Protein AF-A0A2J0L8S1-F1 (afdb_monomer_lite)

Foldseek 3Di:
DDDDPCPVVVVVCVVCVVPPPPVVVVVVVVVVCVVVVVVQLVVQLVVLVVVLVVVCVVPVVCNVVSVVVSVVSSCVSPVD

Secondary structure (DSSP, 8-state):
-PPPTTHHHHHHHHHHTTT--HHHHHHHHHHHHHHHHTHHHHHHHHHHHHHHHHHHHH-GGGHHHHHHHHHHHHHHHH--

Radius of gyration: 25.95 Å; chains: 1; bounding box: 60×18×68 Å

Structure (mmCIF, N/CA/C/O backbone):
data_AF-A0A2J0L8S1-F1
#
_entry.id   AF-A0A2J0L8S1-F1
#
loop_
_atom_site.group_PDB
_atom_site.id
_atom_site.type_symbol
_atom_site.label_atom_id
_atom_site.label_alt_id
_atom_site.label_comp_id
_atom_site.label_asym_id
_atom_site.label_entity_id
_atom_site.label_seq_id
_atom_site.pdbx_PDB_ins_code
_atom_site.Cartn_x
_atom_site.Cartn_y
_atom_site.Cartn_z
_atom_site.occupancy
_atom_site.B_iso_or_equiv
_atom_site.auth_seq_id
_atom_site.auth_comp_id
_atom_site.auth_asym_id
_atom_site.auth_atom_id
_atom_site.pdbx_PDB_model_num
ATOM 1 N N . MET A 1 1 ? 45.804 4.582 -46.828 1.00 58.84 1 MET A N 1
ATOM 2 C CA . MET A 1 1 ? 44.801 5.062 -45.857 1.00 58.84 1 MET A CA 1
ATOM 3 C C . MET A 1 1 ? 43.641 4.086 -45.926 1.00 58.84 1 MET A C 1
ATOM 5 O O . MET A 1 1 ? 42.948 4.073 -46.932 1.00 58.84 1 MET A O 1
ATOM 9 N N . ALA A 1 2 ? 43.550 3.158 -44.973 1.00 68.88 2 ALA A N 1
ATOM 10 C CA . ALA A 1 2 ? 42.468 2.177 -44.963 1.00 68.88 2 ALA A CA 1
ATOM 11 C C . ALA A 1 2 ? 41.183 2.896 -44.537 1.00 68.88 2 ALA A C 1
ATOM 13 O O . ALA A 1 2 ? 41.172 3.556 -43.501 1.00 68.88 2 ALA A O 1
ATOM 14 N N . VAL A 1 3 ? 40.148 2.832 -45.372 1.00 76.31 3 VAL A N 1
ATOM 15 C CA . VAL A 1 3 ? 38.800 3.269 -44.999 1.00 76.31 3 VAL A CA 1
ATOM 16 C C . VAL A 1 3 ? 38.317 2.311 -43.917 1.00 76.31 3 VAL A C 1
ATOM 18 O O . VAL A 1 3 ? 38.342 1.101 -44.133 1.00 76.31 3 VAL A O 1
ATOM 21 N N . ASP A 1 4 ? 37.936 2.843 -42.758 1.00 79.62 4 ASP A N 1
ATOM 22 C CA . ASP A 1 4 ? 37.347 2.046 -41.686 1.00 79.62 4 ASP A CA 1
ATOM 23 C C . ASP A 1 4 ? 36.006 1.458 -42.172 1.00 79.62 4 ASP A C 1
ATOM 25 O O . ASP A 1 4 ? 35.087 2.225 -42.487 1.00 79.62 4 ASP A O 1
ATOM 29 N N . PRO A 1 5 ? 35.873 0.121 -42.266 1.00 82.00 5 PRO A N 1
ATOM 30 C CA . PRO A 1 5 ? 34.654 -0.529 -42.742 1.00 82.00 5 PRO A CA 1
ATOM 31 C C . PRO A 1 5 ? 33.434 -0.303 -41.832 1.00 82.00 5 PRO A C 1
ATOM 33 O O . PRO A 1 5 ? 32.310 -0.519 -42.285 1.00 82.00 5 PRO A O 1
ATOM 36 N N . ASN A 1 6 ? 33.621 0.159 -40.591 1.00 82.75 6 ASN A N 1
ATOM 37 C CA . ASN A 1 6 ? 32.545 0.343 -39.614 1.00 82.75 6 ASN A CA 1
ATOM 38 C C . ASN A 1 6 ? 32.098 1.805 -39.449 1.00 82.75 6 ASN A C 1
ATOM 40 O O . ASN A 1 6 ? 31.122 2.058 -38.742 1.00 82.75 6 ASN A O 1
ATOM 44 N N . ALA A 1 7 ? 32.725 2.763 -40.143 1.00 81.12 7 ALA A N 1
ATOM 45 C CA . ALA A 1 7 ? 32.403 4.193 -40.021 1.00 81.12 7 ALA A CA 1
ATOM 46 C C . ALA A 1 7 ? 30.916 4.512 -40.294 1.00 81.12 7 ALA A C 1
ATOM 48 O O . ALA A 1 7 ? 30.334 5.416 -39.694 1.00 81.12 7 ALA A O 1
ATOM 49 N N . GLY A 1 8 ? 30.268 3.742 -41.177 1.00 75.00 8 GLY A N 1
ATOM 50 C CA . GLY A 1 8 ? 28.831 3.862 -41.437 1.00 75.00 8 GLY A CA 1
ATOM 51 C C . GLY A 1 8 ? 27.949 3.323 -40.305 1.00 75.00 8 GLY A C 1
ATOM 52 O O . GLY A 1 8 ? 26.848 3.826 -40.106 1.00 75.00 8 GLY A O 1
ATOM 53 N N . GLN A 1 9 ? 28.420 2.334 -39.541 1.00 73.44 9 GLN A N 1
ATOM 54 C CA . GLN A 1 9 ? 27.679 1.756 -38.415 1.00 73.44 9 GLN A CA 1
ATOM 55 C C . GLN A 1 9 ? 27.780 2.629 -37.157 1.00 73.44 9 GLN A C 1
ATOM 57 O O . GLN A 1 9 ? 26.784 2.788 -36.451 1.00 73.44 9 GLN A O 1
ATOM 62 N N . GLU A 1 10 ? 28.929 3.265 -36.916 1.00 72.12 10 GLU A N 1
ATOM 63 C CA . GLU A 1 10 ? 29.120 4.203 -35.799 1.00 72.12 10 GLU A CA 1
ATOM 64 C C . GLU A 1 10 ? 28.213 5.439 -35.917 1.00 72.12 10 GLU A C 1
ATOM 66 O O . GLU A 1 10 ? 27.593 5.859 -34.938 1.00 72.12 10 GLU A O 1
ATOM 71 N N . ALA A 1 11 ? 28.053 5.978 -37.132 1.00 71.56 11 ALA A N 1
ATOM 72 C CA . ALA A 1 11 ? 27.145 7.094 -37.407 1.00 71.56 11 ALA A CA 1
ATOM 73 C C . ALA A 1 11 ? 25.669 6.729 -37.156 1.00 71.56 11 ALA A C 1
ATOM 75 O O . ALA A 1 11 ? 24.903 7.542 -36.635 1.00 71.56 11 ALA A O 1
ATOM 76 N N . VAL A 1 12 ? 25.274 5.491 -37.477 1.00 71.06 12 VAL A N 1
ATOM 77 C CA . VAL A 1 12 ? 23.933 4.967 -37.178 1.00 71.06 12 VAL A CA 1
ATOM 78 C C . VAL A 1 12 ? 23.75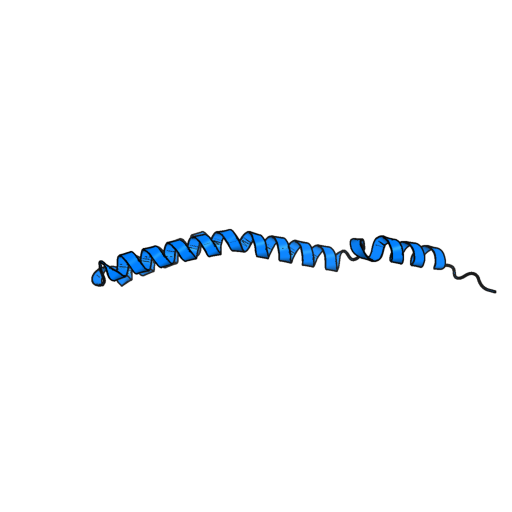5 4.841 -35.665 1.00 71.06 12 VAL A C 1
ATOM 80 O O . VAL A 1 12 ? 22.771 5.341 -35.128 1.00 71.06 12 VAL A O 1
ATOM 83 N N . GLN A 1 13 ? 24.726 4.265 -34.954 1.00 70.75 13 GLN A N 1
ATOM 84 C CA . GLN A 1 13 ? 24.668 4.066 -33.504 1.00 70.75 13 GLN A CA 1
ATOM 85 C C . GLN A 1 13 ? 24.633 5.386 -32.712 1.00 70.75 13 GLN A C 1
ATOM 87 O O . GLN A 1 13 ? 23.912 5.477 -31.718 1.00 70.75 13 GLN A O 1
ATOM 92 N N . ALA A 1 14 ? 25.321 6.429 -33.185 1.00 68.62 14 ALA A N 1
ATOM 93 C CA . ALA A 1 14 ? 25.237 7.779 -32.622 1.00 68.62 14 ALA A CA 1
ATOM 94 C C . ALA A 1 14 ? 23.852 8.430 -32.828 1.00 68.62 14 ALA A C 1
ATOM 96 O O . ALA A 1 14 ? 23.393 9.178 -31.966 1.00 68.62 14 ALA A O 1
ATOM 97 N N . ALA A 1 15 ? 23.161 8.116 -33.932 1.00 66.62 15 ALA A N 1
ATOM 98 C CA . ALA A 1 15 ? 21.823 8.634 -34.229 1.00 66.62 15 ALA A CA 1
ATOM 99 C C . ALA A 1 15 ? 20.696 7.881 -33.490 1.00 66.62 15 ALA A C 1
ATOM 101 O O . ALA A 1 15 ? 19.701 8.496 -33.109 1.00 66.62 15 ALA A O 1
ATOM 102 N N . VAL A 1 16 ? 20.841 6.568 -33.257 1.00 66.25 16 VAL A N 1
ATOM 103 C CA . VAL A 1 16 ? 19.843 5.742 -32.540 1.00 66.25 16 VAL A CA 1
ATOM 104 C C . VAL A 1 16 ? 20.178 5.460 -31.072 1.00 66.25 16 VAL A C 1
ATOM 106 O O . VAL A 1 16 ? 19.374 4.823 -30.398 1.00 66.25 16 VAL A O 1
ATOM 109 N N . GLY A 1 17 ? 21.295 5.951 -30.527 1.00 60.53 17 GLY A N 1
ATOM 110 C CA . GLY A 1 17 ? 21.773 5.614 -29.173 1.00 60.53 17 GLY A CA 1
ATOM 111 C C . GLY A 1 17 ? 20.775 5.848 -28.026 1.00 60.53 17 GLY A C 1
ATOM 112 O O . GLY A 1 17 ? 20.850 5.168 -27.009 1.00 60.53 17 GLY A O 1
ATOM 113 N N . PHE A 1 18 ? 19.796 6.742 -28.203 1.00 62.25 18 PHE A N 1
ATOM 114 C CA . PHE A 1 18 ? 18.718 6.979 -27.232 1.00 62.25 18 PHE A CA 1
ATOM 115 C C . PHE A 1 18 ? 17.545 5.976 -27.331 1.00 62.25 18 PHE A C 1
ATOM 117 O O . PHE A 1 18 ? 16.879 5.716 -26.334 1.00 62.25 18 PHE A O 1
ATOM 124 N N . PHE A 1 19 ? 17.304 5.379 -28.504 1.00 58.78 19 PHE A N 1
ATOM 125 C CA . PHE A 1 19 ? 16.218 4.410 -28.753 1.00 58.78 19 PHE A CA 1
ATOM 126 C C . PHE A 1 19 ? 16.711 2.964 -28.963 1.00 58.78 19 PHE A C 1
ATOM 128 O O . PHE A 1 19 ? 15.902 2.045 -29.062 1.00 58.78 19 PHE A O 1
ATOM 135 N N . GLY A 1 20 ? 18.026 2.762 -29.088 1.00 59.53 20 GLY A N 1
ATOM 136 C CA . GLY A 1 20 ? 18.633 1.507 -29.533 1.00 59.53 20 GLY A CA 1
ATOM 137 C C . GLY A 1 20 ? 19.006 0.533 -28.418 1.00 59.53 20 GLY A C 1
ATOM 138 O O . GLY A 1 20 ? 19.101 -0.666 -28.683 1.00 59.53 20 GLY A O 1
ATOM 139 N N . ASP A 1 21 ? 19.189 1.003 -27.179 1.00 69.75 21 ASP A N 1
ATOM 140 C CA . ASP A 1 21 ? 19.445 0.094 -26.062 1.00 69.75 21 ASP A CA 1
ATOM 141 C C . ASP A 1 21 ? 18.131 -0.477 -25.521 1.00 69.75 21 ASP A C 1
ATOM 143 O O . ASP A 1 21 ? 17.483 0.059 -24.618 1.00 69.75 21 ASP A O 1
ATOM 147 N N . LEU A 1 22 ? 17.749 -1.611 -26.103 1.00 68.12 22 LEU A N 1
ATOM 148 C CA . LEU A 1 22 ? 16.553 -2.359 -25.745 1.00 68.12 22 LEU A CA 1
ATOM 149 C C . LEU A 1 22 ? 16.522 -2.721 -24.249 1.00 68.12 22 LEU A C 1
ATOM 151 O O . LEU A 1 22 ? 15.435 -2.869 -23.689 1.00 68.12 22 LEU A O 1
ATOM 155 N N . ALA A 1 23 ? 17.681 -2.868 -23.596 1.00 76.06 23 ALA A N 1
ATOM 156 C CA . ALA A 1 23 ? 17.750 -3.121 -22.160 1.00 76.06 23 ALA A CA 1
ATOM 157 C C . ALA A 1 23 ? 17.328 -1.882 -21.350 1.00 76.06 23 ALA A C 1
ATOM 159 O O . ALA A 1 23 ? 16.465 -1.999 -20.475 1.00 76.06 23 ALA A O 1
ATOM 160 N N . SER A 1 24 ? 17.862 -0.703 -21.680 1.00 80.25 24 SER A N 1
ATOM 161 C CA . SER A 1 24 ? 17.514 0.574 -21.039 1.00 80.25 24 SER A CA 1
ATOM 162 C C . SER A 1 24 ? 16.052 0.981 -21.263 1.00 80.25 24 SER A C 1
ATOM 164 O O . SER A 1 24 ? 15.355 1.363 -20.322 1.00 80.25 24 SER A O 1
ATOM 166 N N . THR A 1 25 ? 15.516 0.824 -22.477 1.00 84.56 25 THR A N 1
ATOM 167 C CA . 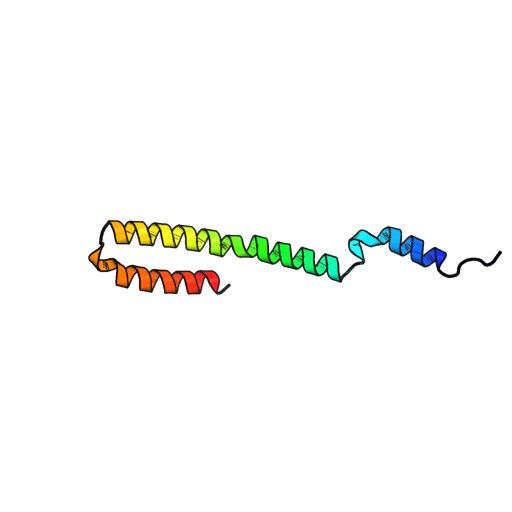THR A 1 25 ? 14.103 1.162 -22.730 1.00 84.56 25 THR A CA 1
ATOM 168 C C . THR A 1 25 ? 13.147 0.240 -21.967 1.00 84.56 25 THR A C 1
ATOM 170 O O . THR A 1 25 ? 12.141 0.704 -21.429 1.00 84.56 25 THR A O 1
ATOM 173 N N . LYS A 1 26 ? 13.460 -1.061 -21.868 1.00 85.19 26 LYS A N 1
ATOM 174 C CA . LYS A 1 26 ? 12.651 -2.021 -21.099 1.00 85.19 26 LYS A CA 1
ATOM 175 C C . LYS A 1 26 ? 12.653 -1.706 -19.607 1.00 85.19 26 LYS A C 1
ATOM 177 O O . LYS A 1 26 ? 11.591 -1.743 -18.989 1.00 85.19 26 LYS A O 1
ATOM 182 N N . SER A 1 27 ? 13.813 -1.398 -19.029 1.00 88.19 27 SER A N 1
ATOM 183 C CA . SER A 1 27 ? 13.913 -1.079 -17.602 1.00 88.19 27 SER A CA 1
ATOM 184 C C . SER A 1 27 ? 13.216 0.241 -17.267 1.00 88.19 27 SER A C 1
ATOM 186 O O . SER A 1 27 ? 12.482 0.299 -16.282 1.00 88.19 27 SER A O 1
ATOM 188 N N . ALA A 1 28 ? 13.345 1.263 -18.118 1.00 87.56 28 ALA A N 1
ATOM 189 C CA . ALA A 1 28 ? 12.633 2.529 -17.960 1.00 87.56 28 ALA A CA 1
ATOM 190 C C . ALA A 1 28 ? 11.106 2.355 -18.054 1.00 87.56 28 ALA A C 1
ATOM 192 O O . ALA A 1 28 ? 10.369 2.861 -17.206 1.00 87.56 28 ALA A O 1
ATOM 193 N N . ALA A 1 29 ? 10.623 1.592 -19.041 1.00 90.44 29 ALA A N 1
ATOM 194 C CA . ALA A 1 29 ? 9.199 1.296 -19.187 1.00 90.44 29 ALA A CA 1
ATOM 195 C C . ALA A 1 29 ? 8.652 0.495 -17.993 1.00 90.44 29 ALA A C 1
ATOM 197 O O . ALA A 1 29 ? 7.578 0.813 -17.482 1.00 90.44 29 ALA A O 1
ATOM 198 N N . ALA A 1 30 ? 9.403 -0.500 -17.507 1.00 92.06 30 ALA A N 1
ATOM 199 C CA . ALA A 1 30 ? 9.034 -1.275 -16.325 1.00 92.06 30 ALA A CA 1
ATOM 200 C C . ALA A 1 30 ? 8.979 -0.400 -15.063 1.00 92.06 30 ALA A C 1
ATOM 202 O O . ALA A 1 30 ? 7.999 -0.460 -14.325 1.00 92.06 30 ALA A O 1
ATOM 203 N N . ALA A 1 31 ? 9.980 0.457 -14.838 1.00 91.69 31 ALA A N 1
ATOM 204 C CA . ALA A 1 31 ? 10.003 1.371 -13.697 1.00 91.69 31 ALA A CA 1
ATOM 205 C C . ALA A 1 31 ? 8.801 2.327 -13.705 1.00 91.69 31 ALA A C 1
ATOM 207 O O . ALA A 1 31 ? 8.185 2.558 -12.666 1.00 91.69 31 ALA A O 1
ATOM 208 N N . PHE A 1 32 ? 8.429 2.840 -14.879 1.00 94.06 32 PHE A N 1
ATOM 209 C CA . PHE A 1 32 ? 7.270 3.715 -15.029 1.00 94.06 32 PHE A CA 1
ATOM 210 C C . PHE A 1 32 ? 5.947 2.978 -14.786 1.00 94.06 32 PHE A C 1
ATOM 212 O O . PHE A 1 32 ? 5.095 3.472 -14.048 1.00 94.06 32 PHE A O 1
ATOM 219 N N . ALA A 1 33 ? 5.791 1.778 -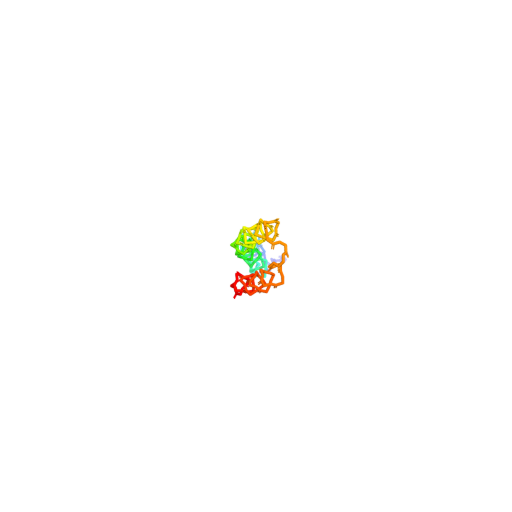15.355 1.00 93.62 33 ALA A N 1
ATOM 220 C CA . ALA A 1 33 ? 4.604 0.951 -15.154 1.00 93.62 33 ALA A CA 1
ATOM 221 C C . ALA A 1 33 ? 4.415 0.577 -13.676 1.00 93.62 33 ALA A C 1
ATOM 223 O O . ALA A 1 33 ? 3.314 0.722 -13.151 1.00 93.62 33 ALA A O 1
ATOM 224 N N . ILE A 1 34 ? 5.490 0.173 -12.991 1.00 93.50 34 ILE A N 1
ATOM 225 C CA . ILE A 1 34 ? 5.469 -0.141 -11.556 1.00 93.50 34 ILE A CA 1
ATOM 226 C C . ILE A 1 34 ? 5.166 1.116 -10.735 1.00 93.50 34 ILE A C 1
ATOM 228 O O . ILE A 1 34 ? 4.294 1.089 -9.871 1.00 93.50 34 ILE A O 1
ATOM 232 N N . GLY A 1 35 ? 5.848 2.231 -11.015 1.00 93.38 35 GLY A N 1
ATOM 233 C CA . GLY A 1 35 ? 5.688 3.473 -10.259 1.00 93.38 35 GLY A CA 1
ATOM 234 C C . GLY A 1 35 ? 4.269 4.036 -10.326 1.00 93.38 35 GLY A C 1
ATOM 235 O O . GLY A 1 35 ? 3.718 4.434 -9.301 1.00 93.38 35 GLY A O 1
ATOM 236 N N . ILE A 1 36 ? 3.653 4.032 -11.511 1.00 95.38 36 ILE A N 1
ATOM 237 C CA . ILE A 1 36 ? 2.259 4.468 -11.671 1.00 95.38 36 ILE A CA 1
ATOM 238 C C . ILE A 1 36 ? 1.284 3.410 -11.153 1.00 95.38 36 ILE A C 1
ATOM 240 O O . ILE A 1 36 ? 0.309 3.766 -10.492 1.00 95.38 36 ILE A O 1
ATOM 244 N N . GLY A 1 37 ? 1.549 2.126 -11.408 1.00 92.31 37 GLY A N 1
ATOM 245 C CA . GLY A 1 37 ? 0.718 1.022 -10.925 1.00 92.31 37 GLY A CA 1
ATOM 246 C C . GLY A 1 37 ? 0.571 1.026 -9.403 1.00 92.31 37 GLY A C 1
ATOM 247 O O . GLY A 1 37 ? -0.537 0.877 -8.891 1.00 92.31 37 GLY A O 1
ATOM 248 N N . ALA A 1 38 ? 1.652 1.335 -8.682 1.00 94.00 38 ALA A N 1
ATOM 249 C CA . ALA A 1 38 ? 1.670 1.410 -7.222 1.00 94.00 38 ALA A CA 1
ATOM 250 C C . ALA A 1 38 ? 0.800 2.539 -6.628 1.00 94.00 38 ALA A C 1
ATOM 252 O O . ALA A 1 38 ? 0.467 2.499 -5.442 1.00 94.00 38 ALA A O 1
ATOM 253 N N . LEU A 1 39 ? 0.392 3.543 -7.417 1.00 94.62 39 LEU A N 1
ATOM 254 C CA . LEU A 1 39 ? -0.436 4.649 -6.914 1.00 94.62 39 LEU A CA 1
ATOM 255 C C . LEU A 1 39 ? -1.833 4.187 -6.480 1.00 94.62 39 LEU A C 1
ATOM 257 O O . LEU A 1 39 ? -2.385 4.727 -5.520 1.00 94.62 39 LEU A O 1
ATOM 261 N N . GLY A 1 40 ? -2.405 3.196 -7.169 1.00 93.06 40 GLY A N 1
ATOM 262 C CA . GLY A 1 40 ? -3.7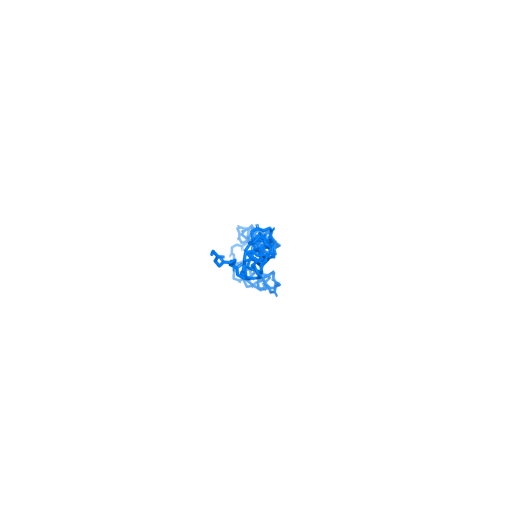17 2.642 -6.831 1.00 93.06 40 GLY A CA 1
ATOM 263 C C . GLY A 1 40 ? -3.724 2.017 -5.432 1.00 93.06 40 GLY A C 1
ATOM 264 O O . GLY A 1 40 ? -4.457 2.507 -4.563 1.00 93.06 40 GLY A O 1
ATOM 265 N N . PRO A 1 41 ? -2.878 0.999 -5.183 1.00 95.25 41 PRO A N 1
ATOM 266 C CA . PRO A 1 41 ? -2.767 0.372 -3.874 1.00 95.25 41 PRO A CA 1
ATOM 267 C C . PRO A 1 41 ? -2.364 1.351 -2.766 1.00 95.25 41 PRO A C 1
ATOM 269 O O . PRO A 1 41 ? -3.013 1.378 -1.719 1.00 95.25 41 PRO A O 1
ATOM 272 N N . ALA A 1 42 ? -1.405 2.254 -3.015 1.00 95.12 42 ALA A N 1
ATOM 273 C CA . ALA A 1 42 ? -0.979 3.250 -2.027 1.00 95.12 42 ALA A CA 1
ATOM 274 C C . ALA A 1 42 ? -2.141 4.136 -1.534 1.00 95.12 42 ALA A C 1
ATOM 276 O O . ALA A 1 42 ? -2.324 4.333 -0.327 1.00 95.12 42 ALA A O 1
ATOM 277 N N . LEU A 1 43 ? -2.966 4.647 -2.455 1.00 96.00 43 LEU A N 1
ATOM 278 C CA . LEU A 1 43 ? -4.132 5.464 -2.108 1.00 96.00 43 LEU A CA 1
ATOM 279 C C . LEU A 1 43 ? -5.259 4.635 -1.476 1.00 96.00 43 LEU A C 1
ATOM 281 O O . LEU A 1 43 ? -5.946 5.122 -0.570 1.00 96.00 43 LEU A O 1
ATOM 285 N N . GLY A 1 44 ? -5.458 3.400 -1.944 1.00 95.19 44 GLY A N 1
ATOM 286 C CA . GLY A 1 44 ? -6.455 2.470 -1.415 1.00 95.19 44 GLY A CA 1
ATOM 287 C C . GLY A 1 44 ? -6.170 2.089 0.036 1.00 95.19 44 GLY A C 1
ATOM 288 O O . GLY A 1 44 ? -7.008 2.320 0.912 1.00 95.19 44 GLY A O 1
ATOM 289 N N . ILE A 1 45 ? -4.960 1.595 0.309 1.00 96.88 45 ILE A N 1
ATOM 290 C CA . ILE A 1 45 ? -4.515 1.218 1.655 1.00 96.88 45 ILE A CA 1
ATOM 291 C C . ILE A 1 45 ? -4.533 2.420 2.588 1.00 96.88 45 ILE A C 1
ATOM 293 O O . ILE A 1 45 ? -5.036 2.299 3.703 1.00 96.88 45 ILE A O 1
ATOM 297 N N . GLY A 1 46 ? -4.033 3.582 2.151 1.00 96.31 46 GLY A N 1
ATOM 298 C CA . GLY A 1 46 ? -4.000 4.779 2.992 1.00 96.31 46 GLY A CA 1
ATOM 299 C C . GLY A 1 46 ? -5.388 5.154 3.522 1.00 96.31 46 GLY A C 1
ATOM 300 O O . GLY A 1 46 ? -5.566 5.385 4.720 1.00 96.31 46 GLY A O 1
ATOM 301 N N . LYS A 1 47 ? -6.406 5.132 2.651 1.00 97.12 47 LYS A N 1
ATOM 302 C CA . LYS A 1 47 ? -7.804 5.373 3.049 1.00 97.12 47 LYS A CA 1
ATOM 303 C C . LYS A 1 47 ? -8.348 4.272 3.953 1.00 97.12 47 LYS A C 1
ATOM 305 O O . LYS A 1 47 ? -9.040 4.565 4.928 1.00 97.12 47 LYS A O 1
ATOM 310 N N . LEU A 1 48 ? -8.053 3.020 3.626 1.00 96.56 48 LEU A N 1
ATOM 311 C CA . LEU A 1 48 ? -8.549 1.867 4.362 1.00 96.56 48 LEU A CA 1
ATOM 312 C C . LEU A 1 48 ? -8.003 1.839 5.794 1.00 96.56 48 LEU A C 1
ATOM 314 O O . LEU A 1 48 ? -8.777 1.721 6.745 1.00 96.56 48 LEU A O 1
ATOM 318 N N . ALA A 1 49 ? -6.696 2.042 5.950 1.00 97.00 49 ALA A N 1
ATOM 319 C CA . ALA A 1 49 ? -6.031 2.147 7.240 1.00 97.00 49 ALA A CA 1
ATOM 320 C C . ALA A 1 49 ? -6.583 3.319 8.062 1.00 97.00 49 ALA A C 1
ATOM 322 O O . ALA A 1 49 ? -6.919 3.134 9.231 1.00 97.00 49 ALA A O 1
ATOM 323 N N . ALA A 1 50 ? -6.767 4.499 7.456 1.00 98.06 50 ALA A N 1
ATOM 324 C CA . ALA A 1 50 ? -7.361 5.646 8.144 1.00 98.06 50 ALA A CA 1
ATOM 325 C C . ALA A 1 50 ? -8.757 5.317 8.705 1.00 98.06 50 ALA A C 1
ATOM 327 O O . ALA A 1 50 ? -9.043 5.589 9.872 1.00 98.06 50 ALA A O 1
ATOM 328 N N . LYS A 1 51 ? -9.610 4.654 7.912 1.00 97.62 51 LYS A N 1
ATOM 329 C CA . LYS A 1 51 ? -10.949 4.238 8.358 1.00 97.62 51 LYS A CA 1
ATOM 330 C C . LYS A 1 51 ? -10.930 3.138 9.408 1.00 97.62 51 LYS A C 1
ATOM 332 O O . LYS A 1 51 ? -11.745 3.177 10.329 1.00 97.62 51 LYS A O 1
ATOM 337 N N . ALA A 1 52 ? -9.988 2.207 9.325 1.00 98.00 52 ALA A N 1
ATOM 338 C CA . ALA A 1 52 ? -9.789 1.219 10.375 1.00 98.00 52 ALA A CA 1
ATOM 339 C C . ALA A 1 52 ? -9.387 1.889 11.700 1.00 98.00 52 ALA A C 1
ATOM 341 O O . ALA A 1 52 ? -9.960 1.563 12.737 1.00 98.00 52 ALA A O 1
ATOM 342 N N . MET A 1 53 ? -8.477 2.869 11.670 1.00 98.06 53 MET A N 1
ATOM 343 C CA . MET A 1 53 ? -8.065 3.609 12.869 1.00 98.06 53 MET A CA 1
ATOM 344 C C . MET A 1 53 ? -9.211 4.436 13.464 1.00 98.06 53 MET A C 1
ATOM 346 O O . MET A 1 53 ? -9.418 4.396 14.676 1.00 98.06 53 MET A O 1
ATOM 350 N N . GLU A 1 54 ? -10.008 5.123 12.636 1.00 98.31 54 GLU A N 1
ATOM 351 C CA . GLU A 1 54 ? -11.224 5.816 13.094 1.00 98.31 54 GLU A CA 1
ATOM 352 C C . GLU A 1 54 ? -12.207 4.847 13.779 1.00 98.31 54 GLU A C 1
ATOM 354 O O . GLU A 1 54 ? -12.757 5.155 14.839 1.00 98.31 54 GLU A O 1
ATOM 359 N N . ALA A 1 55 ? -12.430 3.666 13.192 1.00 98.00 55 ALA A N 1
ATOM 360 C CA . ALA A 1 55 ? -13.343 2.663 13.735 1.00 98.00 55 ALA A CA 1
ATOM 361 C C . ALA A 1 55 ? -12.835 2.062 15.056 1.00 98.00 55 ALA A C 1
ATOM 363 O O . ALA A 1 55 ? -13.623 1.903 15.990 1.00 98.00 55 ALA A O 1
ATOM 364 N N . ILE A 1 56 ? -11.531 1.780 15.151 1.00 98.44 56 ILE A N 1
ATOM 365 C CA . ILE A 1 56 ? -10.874 1.292 16.372 1.00 98.44 56 ILE A CA 1
ATOM 366 C C . ILE A 1 56 ? -10.948 2.347 17.476 1.00 98.44 56 ILE A C 1
ATOM 368 O O . ILE A 1 56 ? -11.309 2.021 18.601 1.00 98.44 56 ILE A O 1
ATOM 372 N N . GLY A 1 57 ? -10.667 3.613 17.160 1.00 98.00 57 GLY A N 1
ATOM 373 C CA . GLY A 1 57 ? -10.732 4.700 18.139 1.00 98.00 57 GLY A CA 1
ATOM 374 C C . GLY A 1 57 ? -12.133 4.899 18.724 1.00 98.00 57 GLY A C 1
ATOM 375 O O . GLY A 1 57 ? -12.266 5.245 19.895 1.00 98.00 57 GLY A O 1
ATOM 376 N N . ARG A 1 58 ? -13.186 4.645 17.935 1.00 98.12 58 ARG A N 1
ATOM 377 C CA . ARG A 1 58 ? -14.583 4.703 18.403 1.00 98.12 58 ARG A CA 1
ATOM 378 C C . ARG A 1 58 ? -15.016 3.451 19.162 1.00 98.12 58 ARG A C 1
ATOM 380 O O . ARG A 1 58 ? -15.852 3.558 20.050 1.00 98.12 58 ARG A O 1
ATOM 387 N N . ASN A 1 59 ? -14.477 2.287 18.802 1.00 97.25 59 ASN A N 1
ATOM 388 C CA . ASN A 1 59 ? -14.845 0.991 19.368 1.00 97.25 59 ASN A CA 1
ATOM 389 C C . ASN A 1 59 ? -13.582 0.156 19.655 1.00 97.25 59 ASN A C 1
ATOM 391 O O . ASN A 1 59 ? -13.271 -0.766 18.890 1.00 97.25 59 ASN A O 1
ATOM 395 N N . PRO A 1 60 ? -12.852 0.439 20.748 1.00 96.44 60 PRO A N 1
ATOM 396 C CA . PRO A 1 60 ? -11.572 -0.216 21.032 1.00 96.44 60 PRO A CA 1
ATOM 397 C C . PRO A 1 60 ? -11.712 -1.733 21.215 1.00 96.44 60 PRO A C 1
ATOM 399 O O . PRO A 1 60 ? -10.837 -2.495 20.812 1.00 96.44 60 PRO A O 1
ATOM 402 N N . GLU A 1 61 ? -12.849 -2.197 21.731 1.00 97.81 61 GLU A N 1
ATOM 403 C CA . GLU A 1 61 ? -13.119 -3.626 21.943 1.00 97.81 61 GLU A CA 1
ATOM 404 C C . GLU A 1 61 ? -13.303 -4.411 20.635 1.00 97.81 61 GLU A C 1
ATOM 406 O O . GLU A 1 61 ? -13.099 -5.624 20.583 1.00 97.81 61 GLU A O 1
ATOM 411 N N . ALA A 1 62 ? -13.644 -3.723 19.541 1.00 97.62 62 ALA A N 1
ATOM 412 C CA . ALA A 1 62 ? -13.783 -4.331 18.221 1.00 97.62 62 ALA A CA 1
ATOM 413 C C . ALA A 1 62 ? -12.452 -4.406 17.449 1.00 97.62 62 ALA A C 1
ATOM 415 O O . ALA A 1 62 ? -12.429 -4.943 16.336 1.00 97.62 62 ALA A O 1
ATOM 416 N N . ALA A 1 63 ? -11.346 -3.905 18.013 1.00 97.56 63 ALA A N 1
ATOM 417 C CA . ALA A 1 63 ? -10.072 -3.787 17.309 1.00 97.56 63 ALA A CA 1
ATOM 418 C C . ALA A 1 63 ? -9.571 -5.087 16.651 1.00 97.56 63 ALA A C 1
ATOM 420 O O . ALA A 1 63 ? -9.196 -5.021 15.478 1.00 97.56 63 ALA A O 1
ATOM 421 N N . PRO A 1 64 ? -9.632 -6.273 17.293 1.00 97.88 64 PRO A N 1
ATOM 422 C CA . PRO A 1 64 ? -9.168 -7.512 16.662 1.00 97.88 64 PRO A CA 1
ATOM 423 C C . PRO A 1 64 ? -9.949 -7.870 15.387 1.00 97.88 64 PRO A C 1
ATOM 425 O O . PRO A 1 64 ? -9.376 -8.312 14.388 1.00 97.88 64 PRO A O 1
ATOM 428 N N . LYS A 1 65 ? -11.267 -7.629 15.388 1.00 97.88 65 LYS A N 1
ATOM 429 C CA . LYS A 1 65 ? -12.129 -7.887 14.224 1.00 97.88 65 LYS A CA 1
ATOM 430 C C . LYS A 1 65 ? -11.854 -6.885 13.105 1.00 97.88 65 LYS A C 1
ATOM 432 O O . LYS A 1 65 ? -11.741 -7.284 11.948 1.00 97.88 65 LYS A O 1
ATOM 437 N N . ILE A 1 66 ? -11.7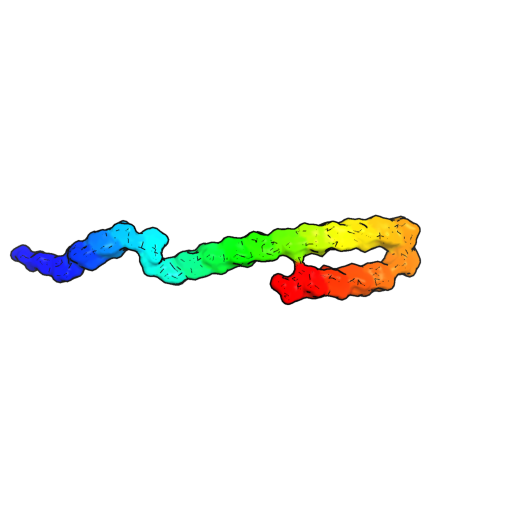06 -5.605 13.453 1.00 98.19 66 ILE A N 1
ATOM 438 C CA . ILE A 1 66 ? -11.401 -4.539 12.489 1.00 98.19 66 ILE A CA 1
ATOM 439 C C . ILE A 1 66 ? -10.038 -4.787 11.832 1.00 98.19 66 ILE A C 1
ATOM 441 O O . ILE A 1 66 ? -9.938 -4.701 10.612 1.00 98.19 66 ILE A O 1
ATOM 445 N N . GLN A 1 67 ? -9.011 -5.156 12.605 1.00 97.44 67 GLN A N 1
ATOM 446 C CA . GLN A 1 67 ? -7.683 -5.468 12.067 1.00 97.44 67 GLN A CA 1
ATOM 447 C C . GLN A 1 67 ? -7.715 -6.659 11.106 1.00 97.44 67 GLN A C 1
ATOM 449 O O . GLN A 1 67 ? -7.118 -6.589 10.037 1.00 97.44 67 GLN A O 1
ATOM 454 N N . THR A 1 68 ? -8.457 -7.719 11.439 1.00 97.62 68 THR A N 1
ATOM 455 C CA . THR A 1 68 ? -8.594 -8.890 10.557 1.00 97.62 68 THR A CA 1
ATOM 456 C C . THR A 1 68 ? -9.221 -8.506 9.214 1.00 97.62 68 THR A C 1
ATOM 458 O O . THR A 1 68 ? -8.680 -8.833 8.158 1.00 97.62 68 THR A O 1
ATOM 461 N N . ALA A 1 69 ? -10.330 -7.760 9.238 1.00 97.12 69 ALA A N 1
ATOM 462 C CA . ALA A 1 69 ? -10.981 -7.282 8.018 1.00 97.12 69 ALA A CA 1
ATOM 463 C C . ALA A 1 69 ? -10.081 -6.319 7.223 1.00 97.12 69 ALA A C 1
ATOM 465 O O . ALA A 1 69 ? -10.013 -6.407 5.998 1.00 97.12 69 ALA A O 1
ATOM 466 N N . MET A 1 70 ? -9.356 -5.437 7.919 1.00 97.50 70 MET A N 1
ATOM 467 C CA . MET A 1 70 ? -8.399 -4.509 7.318 1.00 97.50 70 MET A CA 1
ATOM 468 C C . MET A 1 70 ? -7.289 -5.250 6.570 1.00 97.50 70 MET A C 1
ATOM 470 O O . MET A 1 70 ? -7.029 -4.924 5.417 1.00 97.50 70 MET A O 1
ATOM 474 N N . ILE A 1 71 ? -6.662 -6.254 7.188 1.00 96.44 71 ILE A N 1
ATOM 475 C CA . ILE A 1 71 ? -5.571 -7.025 6.573 1.00 96.44 71 ILE A CA 1
ATOM 476 C C . ILE A 1 71 ? -6.050 -7.735 5.304 1.00 96.44 71 ILE A C 1
ATOM 478 O O . ILE A 1 71 ? -5.372 -7.666 4.284 1.00 96.44 71 ILE A O 1
ATOM 482 N N . LEU A 1 72 ? -7.230 -8.365 5.335 1.00 96.56 72 LEU A N 1
ATOM 483 C CA . LEU A 1 72 ? -7.804 -9.011 4.149 1.00 96.56 72 LEU A CA 1
ATOM 484 C C . LEU A 1 72 ? -8.047 -8.007 3.020 1.00 96.56 72 LEU A C 1
ATOM 486 O O . LEU A 1 72 ? -7.716 -8.269 1.868 1.00 96.56 72 LEU A O 1
ATOM 490 N N . ALA A 1 73 ? -8.595 -6.840 3.348 1.00 95.94 73 ALA A N 1
ATOM 491 C CA . ALA A 1 73 ? -8.871 -5.823 2.350 1.00 95.94 73 ALA A CA 1
ATOM 492 C C . ALA A 1 73 ? -7.587 -5.190 1.782 1.00 95.94 73 ALA A C 1
ATOM 494 O O . ALA A 1 73 ? -7.530 -4.931 0.582 1.00 95.94 73 ALA A O 1
ATOM 495 N N . ILE A 1 74 ? -6.543 -5.009 2.599 1.00 96.44 74 ILE A N 1
ATOM 496 C CA . ILE A 1 74 ? -5.202 -4.619 2.130 1.00 96.44 74 ILE A CA 1
ATOM 497 C C . ILE A 1 74 ? -4.641 -5.693 1.194 1.00 96.44 74 ILE A C 1
ATOM 499 O O . ILE A 1 74 ? -4.194 -5.358 0.103 1.00 96.44 74 ILE A O 1
ATOM 503 N N . ALA A 1 75 ? -4.731 -6.974 1.564 1.00 95.75 75 ALA A N 1
ATOM 504 C CA . ALA A 1 75 ? -4.236 -8.073 0.736 1.00 95.75 75 ALA A CA 1
ATOM 505 C C . ALA A 1 75 ? -4.920 -8.123 -0.639 1.00 95.75 75 ALA A C 1
ATOM 507 O O . ALA A 1 75 ? -4.245 -8.310 -1.644 1.00 95.75 75 ALA A O 1
ATOM 508 N N . PHE A 1 76 ? -6.237 -7.897 -0.711 1.00 93.88 76 PHE A N 1
ATOM 509 C CA . PHE A 1 76 ? -6.938 -7.787 -1.996 1.00 93.88 76 PHE A CA 1
ATOM 510 C C . PHE A 1 76 ? -6.594 -6.508 -2.766 1.00 93.88 76 PHE A C 1
ATOM 512 O O . PHE A 1 76 ? -6.590 -6.525 -3.992 1.00 93.88 76 PHE A O 1
ATOM 519 N N . THR A 1 77 ? -6.306 -5.410 -2.063 1.00 94.56 77 THR A N 1
ATOM 520 C CA . THR A 1 77 ? -5.919 -4.130 -2.678 1.00 94.56 77 THR A CA 1
ATOM 521 C C . THR A 1 77 ? -4.522 -4.196 -3.307 1.00 94.56 77 THR A C 1
ATOM 523 O O . THR A 1 77 ? -4.296 -3.554 -4.324 1.00 94.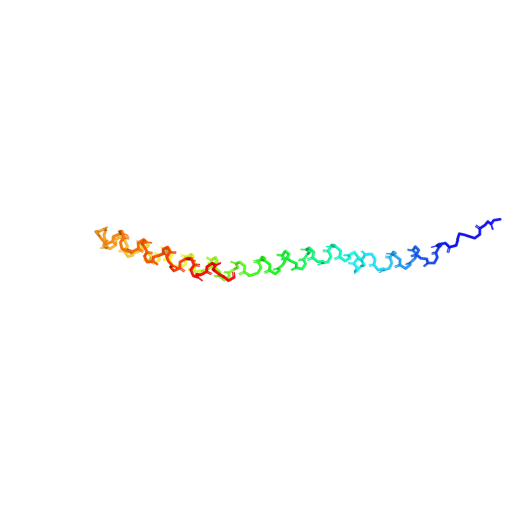56 77 THR A O 1
ATOM 526 N N . GLU A 1 78 ? -3.610 -4.982 -2.732 1.00 92.44 78 GLU A N 1
ATOM 527 C CA . GLU A 1 78 ? -2.234 -5.201 -3.222 1.00 92.44 78 GLU A CA 1
ATOM 528 C C . GLU A 1 78 ? -2.099 -6.376 -4.200 1.00 92.44 78 GLU A C 1
ATOM 530 O O . GLU A 1 78 ? -1.031 -6.587 -4.758 1.00 92.44 78 GLU A O 1
ATOM 535 N N . ALA A 1 79 ? -3.148 -7.175 -4.417 1.00 89.56 79 ALA A N 1
ATOM 536 C CA . ALA A 1 79 ? -3.081 -8.367 -5.273 1.00 89.56 79 ALA A CA 1
ATOM 537 C C . ALA A 1 79 ? -3.003 -8.065 -6.788 1.00 89.56 79 ALA A C 1
ATOM 539 O O . ALA A 1 79 ? -3.094 -8.993 -7.595 1.00 89.56 79 ALA A O 1
ATOM 540 N N . ILE A 1 80 ? -2.888 -6.790 -7.165 1.00 71.12 80 ILE A N 1
ATOM 541 C CA . ILE A 1 80 ? -2.946 -6.263 -8.538 1.00 71.12 80 ILE A CA 1
ATOM 542 C C . ILE A 1 80 ? -1.617 -5.673 -8.997 1.00 71.12 80 ILE A C 1
ATOM 544 O O . ILE A 1 80 ? -0.896 -5.093 -8.158 1.00 71.12 80 ILE A O 1
#

Sequence (80 aa):
MAVDPNAGQEAVQAAVGFFGDLASTKSAAAAFAIGIGALGPALGIGKLAAKAMEAIGRNPEAAPKIQTAMILAIAFTEAI

pLDDT: mean 87.56, std 12.26, range [58.78, 98.44]